Protein AF-A0A847CYN4-F1 (afdb_monomer_lite)

Foldseek 3Di:
DDPDQDPVNVVVVVPDDDLVNVLVVLVVVLVVVLVVQLVVVLVVVVVDDQVVQVVVVVVVQHSVNVNVVVSVVSSVVSVVVSVVVSVLVSVLSVCCVVQNPVFWDKDWAADPDPPDPPGIDIDSTGGNPPDPD

Radius of gyration: 23.3 Å; chains: 1; bounding box: 76×20×51 Å

Structure (mmCIF, N/CA/C/O backbone):
data_AF-A0A847CYN4-F1
#
_entry.id   AF-A0A847CYN4-F1
#
loop_
_atom_site.group_PDB
_atom_site.id
_atom_site.type_symbol
_atom_site.label_atom_id
_atom_site.label_alt_id
_atom_site.label_comp_id
_atom_site.label_asym_id
_atom_site.label_entity_id
_atom_site.label_seq_id
_atom_site.pdbx_PDB_ins_code
_atom_site.Cartn_x
_atom_site.Cartn_y
_atom_site.Cartn_z
_atom_site.occupancy
_atom_site.B_iso_or_equiv
_atom_site.auth_seq_id
_atom_site.auth_comp_id
_atom_site.auth_asym_id
_atom_site.auth_atom_id
_atom_site.pdbx_PDB_model_num
ATOM 1 N N . MET A 1 1 ? -46.585 0.869 -16.294 1.00 39.88 1 MET A N 1
ATOM 2 C CA . MET A 1 1 ? -46.579 1.706 -15.083 1.00 39.88 1 MET A CA 1
ATOM 3 C C . MET A 1 1 ? -45.342 1.278 -14.314 1.00 39.88 1 MET A C 1
ATOM 5 O O . MET A 1 1 ? -45.349 0.195 -13.751 1.00 39.88 1 MET A O 1
ATOM 9 N N . GLN A 1 2 ? -44.227 1.984 -14.512 1.00 40.91 2 GLN A N 1
ATOM 10 C CA . GLN A 1 2 ? -43.024 1.798 -13.697 1.00 40.91 2 GLN A CA 1
ATOM 11 C C . GLN A 1 2 ? -43.235 2.680 -12.472 1.00 40.91 2 GLN A C 1
ATOM 13 O O . GLN A 1 2 ? -43.458 3.876 -12.636 1.00 40.91 2 GLN A O 1
ATOM 18 N N . ASP A 1 3 ? -43.266 2.076 -11.289 1.00 46.53 3 ASP A N 1
ATOM 19 C CA . ASP A 1 3 ? -43.277 2.830 -10.042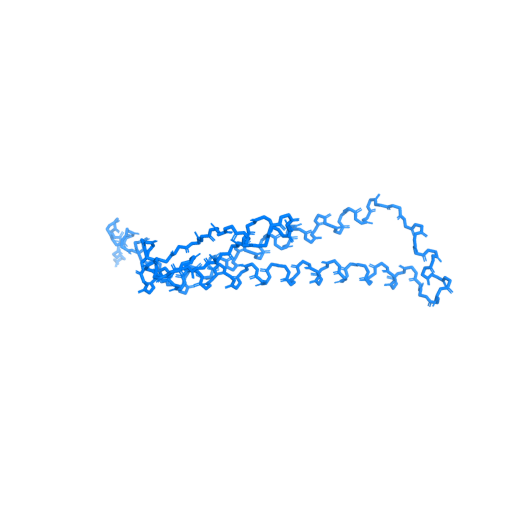 1.00 46.53 3 ASP A CA 1
ATOM 20 C C . ASP A 1 3 ? -41.887 3.452 -9.867 1.00 46.53 3 ASP A C 1
ATOM 22 O O . ASP A 1 3 ? -40.890 2.742 -9.717 1.00 46.53 3 ASP A O 1
ATOM 26 N N . ASP A 1 4 ? -41.816 4.779 -9.964 1.00 56.6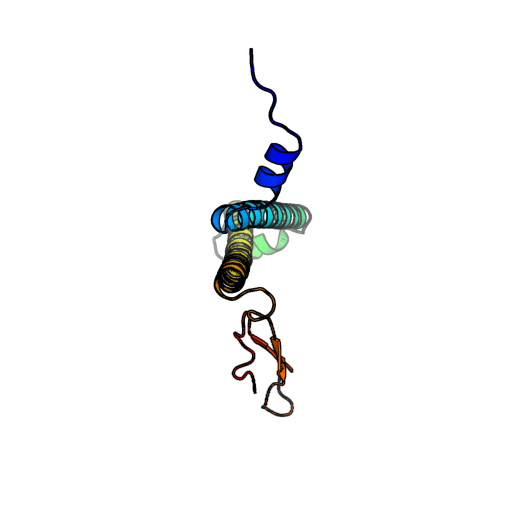2 4 ASP A N 1
ATOM 27 C CA . ASP A 1 4 ? -40.593 5.529 -9.697 1.00 56.62 4 ASP A CA 1
ATOM 28 C C . ASP A 1 4 ? -40.213 5.373 -8.218 1.00 56.62 4 ASP A C 1
ATOM 30 O O . ASP A 1 4 ? -41.025 5.636 -7.326 1.00 56.62 4 ASP A O 1
ATOM 34 N N . LEU A 1 5 ? -38.964 4.966 -7.955 1.00 58.94 5 LEU A N 1
ATOM 35 C CA . LEU A 1 5 ? -38.431 4.868 -6.594 1.00 58.94 5 LEU A CA 1
ATOM 36 C C . LEU A 1 5 ? -38.549 6.219 -5.882 1.00 58.94 5 LEU A C 1
ATOM 38 O O . LEU A 1 5 ? -38.127 7.261 -6.397 1.00 58.94 5 LEU A O 1
ATOM 42 N N . THR A 1 6 ? -39.084 6.209 -4.662 1.00 77.44 6 THR A N 1
ATOM 43 C CA . THR A 1 6 ? -39.269 7.438 -3.895 1.00 77.44 6 THR A CA 1
ATOM 44 C C . THR A 1 6 ? -37.923 7.982 -3.406 1.00 77.44 6 THR A C 1
ATOM 46 O O . THR A 1 6 ? -36.938 7.264 -3.240 1.00 77.44 6 THR A O 1
ATOM 49 N N . LYS A 1 7 ? -37.864 9.284 -3.098 1.00 61.06 7 LYS A N 1
ATOM 50 C CA . LYS A 1 7 ? -36.677 9.907 -2.474 1.00 61.06 7 LYS A CA 1
ATOM 51 C C . LYS A 1 7 ? -36.288 9.251 -1.144 1.00 61.06 7 LYS A C 1
ATOM 53 O O . LYS A 1 7 ? -35.134 9.348 -0.744 1.00 61.06 7 LYS A O 1
ATOM 58 N N . LYS A 1 8 ? -37.248 8.612 -0.468 1.00 58.62 8 LYS A N 1
ATOM 59 C CA . LYS A 1 8 ? -37.018 7.849 0.756 1.00 58.62 8 LYS A CA 1
ATOM 60 C C . LYS A 1 8 ? -36.340 6.515 0.442 1.00 58.62 8 LYS A C 1
ATOM 62 O O . LYS A 1 8 ? -35.336 6.224 1.073 1.00 58.62 8 LYS A O 1
ATOM 67 N N . ASP A 1 9 ? -36.784 5.811 -0.599 1.00 62.59 9 ASP A N 1
ATOM 68 C CA . ASP A 1 9 ? -36.141 4.578 -1.083 1.00 62.59 9 ASP A CA 1
ATOM 69 C C . ASP A 1 9 ? -34.707 4.852 -1.563 1.00 62.59 9 ASP A C 1
ATOM 71 O O . ASP A 1 9 ? -33.776 4.128 -1.231 1.00 62.59 9 ASP A O 1
ATOM 75 N N . LEU A 1 10 ? -34.489 5.960 -2.278 1.00 61.09 10 LEU A N 1
ATOM 76 C CA . LEU A 1 10 ? -33.154 6.397 -2.709 1.00 61.09 10 LEU A CA 1
ATOM 77 C C . LEU A 1 10 ? -32.246 6.813 -1.537 1.00 61.09 10 LEU A C 1
ATOM 79 O O . LEU A 1 10 ? -31.025 6.666 -1.630 1.00 61.09 10 LEU A O 1
ATOM 83 N N . ASN A 1 11 ? -32.821 7.326 -0.446 1.00 55.38 11 ASN A N 1
ATOM 84 C CA . ASN A 1 11 ? -32.089 7.630 0.783 1.00 55.38 11 ASN A CA 1
ATOM 85 C C . ASN A 1 11 ? -31.799 6.365 1.603 1.00 55.38 11 ASN A C 1
ATOM 87 O O . ASN A 1 11 ? -30.675 6.226 2.064 1.00 55.38 11 ASN A O 1
ATOM 91 N N . GLU A 1 12 ? -32.726 5.410 1.700 1.00 50.44 12 GLU A N 1
ATOM 92 C CA . GLU A 1 12 ? -32.505 4.107 2.350 1.00 50.44 12 GLU A CA 1
ATOM 93 C C . GLU A 1 12 ? -31.446 3.272 1.601 1.00 50.44 12 GLU A C 1
ATOM 95 O O . GLU A 1 12 ? -30.581 2.660 2.227 1.00 50.44 12 GLU A O 1
ATOM 100 N N . ILE A 1 13 ? -31.421 3.333 0.261 1.00 57.22 13 ILE A N 1
ATOM 101 C CA . ILE A 1 13 ? -30.361 2.738 -0.580 1.00 57.22 13 ILE A CA 1
ATOM 102 C C . ILE A 1 13 ? -29.009 3.444 -0.369 1.00 57.22 13 ILE A C 1
ATOM 104 O O . ILE A 1 13 ? -27.956 2.808 -0.430 1.00 57.22 13 ILE A O 1
ATOM 108 N N . ARG A 1 14 ? -29.010 4.756 -0.100 1.00 53.78 14 ARG A N 1
ATOM 109 C CA . ARG A 1 14 ? -27.802 5.505 0.291 1.00 53.78 14 ARG A CA 1
ATOM 110 C C . ARG A 1 14 ? -27.355 5.212 1.727 1.00 53.78 14 ARG A C 1
ATOM 112 O O . ARG A 1 14 ? -26.169 5.378 2.008 1.00 53.78 14 ARG A O 1
ATOM 119 N N . GLU A 1 15 ? -28.261 4.798 2.612 1.00 58.00 15 GLU A N 1
ATOM 120 C CA . GLU A 1 15 ? -28.032 4.767 4.062 1.00 58.00 15 GLU A CA 1
ATOM 121 C C . GLU A 1 15 ? -27.386 3.492 4.613 1.00 58.00 15 GLU A C 1
ATOM 123 O O . GLU A 1 15 ? -26.857 3.544 5.722 1.00 58.00 15 GLU A O 1
ATOM 128 N N . LYS A 1 16 ? -27.299 2.374 3.881 1.00 62.12 16 LYS A N 1
ATOM 129 C CA . LYS A 1 16 ? -26.492 1.227 4.346 1.00 62.12 16 LYS A CA 1
ATOM 130 C C . LYS A 1 16 ? -2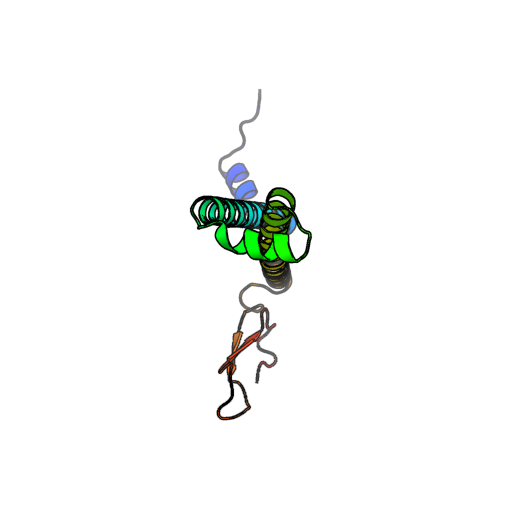5.707 0.555 3.229 1.00 62.12 16 LYS A C 1
ATOM 132 O O . LYS A 1 16 ? -26.082 -0.499 2.727 1.00 62.12 16 LYS A O 1
ATOM 137 N N . LYS A 1 17 ? -24.547 1.131 2.900 1.00 82.25 17 LYS A N 1
ATOM 138 C CA . LYS A 1 17 ? -23.474 0.353 2.266 1.00 82.25 17 LYS A CA 1
ATOM 139 C C . LYS A 1 17 ? -23.041 -0.753 3.225 1.00 82.25 17 LYS A C 1
ATOM 141 O O . LYS A 1 17 ? -22.683 -0.459 4.369 1.00 82.25 17 LYS A O 1
ATOM 146 N N . THR A 1 18 ? -23.063 -1.991 2.745 1.00 93.44 18 THR A N 1
ATOM 147 C CA . THR A 1 18 ? -22.516 -3.139 3.478 1.00 93.44 18 THR A CA 1
ATOM 148 C C . THR A 1 18 ? -21.007 -2.976 3.671 1.00 93.44 18 THR A C 1
ATOM 150 O O . THR A 1 18 ? -20.364 -2.153 3.008 1.00 93.44 18 THR A O 1
ATOM 153 N N . ILE A 1 19 ? -20.413 -3.755 4.574 1.00 94.44 19 ILE A N 1
ATOM 154 C CA . ILE A 1 19 ? -18.957 -3.754 4.745 1.00 94.44 19 ILE A CA 1
ATOM 155 C C . ILE A 1 19 ? -18.247 -4.184 3.455 1.00 94.44 19 ILE A C 1
ATOM 157 O O . ILE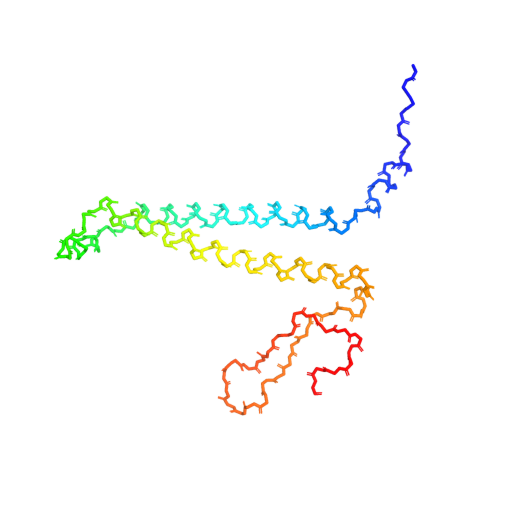 A 1 19 ? -17.236 -3.593 3.076 1.00 94.44 19 ILE A O 1
ATOM 161 N N . GLU A 1 20 ? -18.824 -5.125 2.711 1.00 96.31 20 GLU A N 1
ATOM 162 C CA . GLU A 1 20 ? -18.336 -5.551 1.405 1.00 96.31 20 GLU A CA 1
ATOM 163 C C . GLU A 1 20 ? -18.355 -4.400 0.395 1.00 96.31 20 GLU A C 1
ATOM 165 O O . GLU A 1 20 ? -17.383 -4.218 -0.340 1.00 96.31 20 GLU A O 1
ATOM 170 N N . ASP A 1 21 ? -19.415 -3.586 0.374 1.00 95.81 21 ASP A N 1
ATOM 171 C CA . ASP A 1 21 ? -19.486 -2.406 -0.496 1.00 95.81 21 ASP A CA 1
ATOM 172 C C . ASP A 1 21 ? -18.421 -1.373 -0.127 1.00 95.81 21 ASP A C 1
ATOM 174 O O . ASP A 1 21 ? -17.760 -0.821 -1.010 1.00 95.81 21 ASP A O 1
ATOM 178 N N . LYS A 1 22 ? -18.208 -1.130 1.172 1.00 95.50 22 LYS A N 1
ATOM 179 C CA . LYS A 1 22 ? -17.153 -0.225 1.656 1.00 95.50 22 LYS A CA 1
ATOM 180 C C . LYS A 1 22 ? -15.766 -0.713 1.220 1.00 95.50 22 LYS A C 1
ATOM 182 O O . LYS A 1 22 ? -14.982 0.078 0.699 1.00 95.50 22 LYS A O 1
ATOM 187 N N . ILE A 1 23 ? -15.486 -2.012 1.347 1.00 97.38 23 ILE A N 1
ATOM 188 C CA . ILE A 1 23 ? -14.211 -2.617 0.924 1.00 97.38 23 ILE A CA 1
ATOM 189 C C . ILE A 1 23 ? -14.040 -2.557 -0.601 1.00 97.38 23 ILE A C 1
ATOM 191 O O . ILE A 1 23 ? -12.941 -2.285 -1.086 1.00 97.38 23 ILE A O 1
ATOM 195 N N . ARG A 1 24 ? -15.107 -2.762 -1.385 1.00 96.81 24 ARG A N 1
ATOM 196 C CA . ARG A 1 24 ? -15.056 -2.620 -2.853 1.00 96.81 24 ARG A CA 1
ATOM 197 C C . ARG A 1 24 ? -14.733 -1.193 -3.279 1.00 96.81 24 ARG A C 1
ATOM 199 O O . ARG A 1 24 ? -13.969 -1.004 -4.223 1.00 96.81 24 ARG A O 1
ATOM 206 N N . GLU A 1 25 ? -15.298 -0.198 -2.605 1.00 96.56 25 GLU A N 1
ATOM 207 C CA . GLU A 1 25 ? -14.975 1.206 -2.867 1.00 96.56 25 GLU A CA 1
ATOM 208 C C . GLU A 1 25 ? -13.530 1.533 -2.475 1.00 96.56 25 GLU A C 1
ATOM 210 O O . GLU A 1 25 ? -12.813 2.145 -3.267 1.00 96.56 25 GLU A O 1
ATOM 215 N N . LEU A 1 26 ? -13.059 1.040 -1.324 1.00 96.56 26 LEU A N 1
ATOM 216 C CA . LEU A 1 26 ? -11.652 1.147 -0.930 1.00 96.56 26 LEU A CA 1
ATOM 217 C C . LEU A 1 26 ? -10.723 0.531 -1.991 1.00 96.56 26 LEU A C 1
ATOM 219 O O . LEU A 1 26 ? -9.738 1.152 -2.381 1.00 96.56 26 LEU A O 1
ATOM 223 N N . ALA A 1 27 ? -11.065 -0.643 -2.528 1.00 96.75 27 ALA A N 1
ATOM 224 C CA . ALA A 1 27 ? -10.275 -1.298 -3.570 1.00 96.75 27 ALA A CA 1
ATOM 225 C C . ALA A 1 27 ? -10.176 -0.453 -4.853 1.00 96.75 27 ALA A C 1
ATOM 227 O O . ALA A 1 27 ? -9.108 -0.383 -5.460 1.00 96.75 27 ALA A O 1
ATOM 228 N N . LYS A 1 28 ? -11.262 0.222 -5.259 1.00 96.94 28 LYS A N 1
ATOM 229 C CA . LYS A 1 28 ? -11.242 1.146 -6.409 1.00 96.94 28 LYS A CA 1
ATOM 230 C C . LYS A 1 28 ? -10.321 2.339 -6.156 1.00 96.94 28 LYS A C 1
ATOM 232 O O . LYS A 1 28 ? -9.572 2.729 -7.049 1.00 96.94 28 LYS A O 1
ATOM 237 N N . ILE A 1 29 ? -10.367 2.900 -4.948 1.00 95.25 29 ILE A N 1
ATOM 238 C CA . ILE A 1 29 ? -9.517 4.027 -4.549 1.00 95.25 29 ILE A CA 1
ATOM 239 C C . ILE A 1 29 ? -8.040 3.618 -4.588 1.00 95.25 29 ILE A C 1
ATOM 241 O O . ILE A 1 29 ? -7.236 4.294 -5.231 1.00 95.25 29 ILE A O 1
ATOM 245 N N . GLU A 1 30 ? -7.678 2.500 -3.956 1.00 94.44 30 GLU A N 1
ATOM 246 C CA . GLU A 1 30 ? -6.289 2.024 -3.916 1.00 94.44 30 GLU A CA 1
ATOM 247 C C . GLU A 1 30 ? -5.771 1.612 -5.302 1.00 94.44 30 GLU A C 1
ATOM 249 O O . GLU A 1 30 ? -4.622 1.897 -5.639 1.00 94.44 30 GLU A O 1
ATOM 254 N N . MET A 1 31 ? -6.628 1.038 -6.154 1.00 95.75 31 MET A N 1
ATOM 255 C CA . MET A 1 31 ? -6.301 0.767 -7.559 1.00 95.75 31 MET A CA 1
ATOM 256 C C . MET A 1 31 ? -5.946 2.049 -8.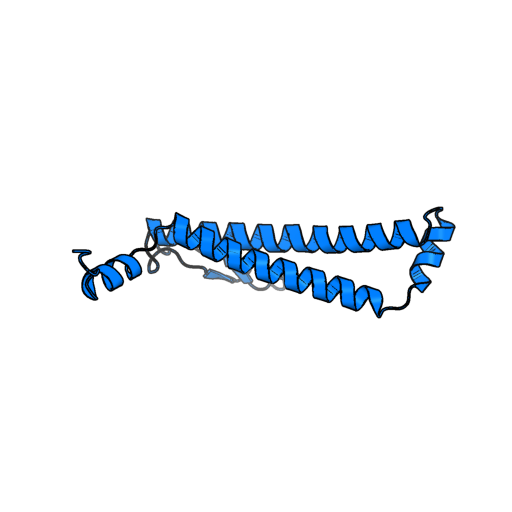321 1.00 95.75 31 MET A C 1
ATOM 258 O O . MET A 1 31 ? -4.948 2.070 -9.042 1.00 95.75 31 MET A O 1
ATOM 262 N N . GLY A 1 32 ? -6.733 3.116 -8.147 1.00 96.25 32 GLY A N 1
ATOM 263 C CA . GLY A 1 32 ? -6.465 4.416 -8.766 1.00 96.25 32 GLY A CA 1
ATOM 264 C C . GLY A 1 32 ? -5.126 5.000 -8.318 1.00 96.25 32 GLY A C 1
ATOM 265 O O . GLY A 1 32 ? -4.298 5.351 -9.158 1.00 96.25 32 GLY A O 1
ATOM 266 N N . LYS A 1 33 ? -4.869 5.011 -7.004 1.00 95.75 33 LYS A N 1
ATOM 267 C CA . LYS A 1 33 ? -3.604 5.509 -6.436 1.00 95.75 33 LYS A CA 1
ATOM 268 C C . LYS A 1 33 ? -2.391 4.711 -6.918 1.00 95.75 33 LYS A C 1
ATOM 270 O O . LYS A 1 33 ? -1.350 5.298 -7.211 1.00 95.75 33 LYS A O 1
ATOM 275 N N . LEU A 1 34 ? -2.501 3.381 -6.990 1.00 95.81 34 LEU A N 1
ATOM 276 C CA . LEU A 1 34 ? -1.429 2.525 -7.500 1.00 95.81 34 LEU A CA 1
ATOM 277 C C . LEU A 1 34 ? -1.136 2.838 -8.970 1.00 95.81 34 LEU A C 1
ATOM 279 O O . LEU A 1 34 ? 0.030 2.984 -9.336 1.00 95.81 34 LEU A O 1
ATOM 283 N N . ALA A 1 35 ? -2.176 2.945 -9.801 1.00 96.00 35 ALA A N 1
ATOM 284 C CA . ALA A 1 35 ? -2.027 3.241 -11.222 1.00 96.00 35 ALA A CA 1
ATOM 285 C C . ALA A 1 35 ? -1.352 4.601 -11.448 1.00 96.00 35 ALA A C 1
ATOM 287 O O . ALA A 1 35 ? -0.395 4.683 -12.217 1.00 96.00 35 ALA A O 1
ATOM 288 N N . GLU A 1 36 ? -1.793 5.637 -10.731 1.00 96.81 36 GLU A N 1
ATOM 289 C CA . GLU A 1 36 ? -1.182 6.969 -10.756 1.00 96.81 36 GLU A CA 1
ATOM 290 C C . GLU A 1 36 ? 0.300 6.901 -10.366 1.00 96.81 36 GLU A C 1
ATOM 292 O O . GLU A 1 36 ? 1.166 7.286 -11.147 1.00 96.81 36 GLU A O 1
ATOM 297 N N . LYS A 1 37 ? 0.621 6.293 -9.216 1.00 95.69 37 LYS A N 1
ATOM 298 C CA . LYS A 1 37 ? 2.003 6.234 -8.719 1.00 95.69 37 LYS A CA 1
ATOM 299 C C . LYS A 1 37 ? 2.942 5.444 -9.631 1.00 95.69 37 LYS A C 1
ATOM 301 O O . LYS A 1 37 ? 4.117 5.794 -9.748 1.00 95.69 37 LYS A O 1
ATOM 306 N N . VAL A 1 38 ? 2.444 4.376 -10.256 1.00 95.31 38 VAL A N 1
ATOM 307 C CA . VAL A 1 38 ? 3.197 3.600 -11.249 1.00 95.31 38 VAL A CA 1
ATOM 308 C C . VAL A 1 38 ? 3.447 4.436 -12.503 1.00 95.31 38 VAL A C 1
ATOM 310 O O . VAL A 1 38 ? 4.578 4.452 -12.982 1.00 95.31 38 VAL A O 1
ATOM 313 N N . ASN A 1 39 ? 2.435 5.139 -13.015 1.00 95.62 39 ASN A N 1
ATOM 314 C CA . ASN A 1 39 ? 2.567 5.967 -14.215 1.00 95.62 39 ASN A CA 1
ATOM 315 C C . ASN A 1 39 ? 3.519 7.146 -13.998 1.00 95.62 39 ASN A C 1
ATOM 317 O O . ASN A 1 39 ? 4.386 7.373 -14.843 1.00 95.62 39 ASN A O 1
ATOM 321 N N . ASP A 1 40 ? 3.415 7.834 -12.857 1.00 96.19 40 ASP A N 1
ATOM 322 C CA . ASP A 1 40 ? 4.356 8.887 -12.463 1.00 96.19 40 ASP A CA 1
ATOM 323 C C . ASP A 1 40 ? 5.787 8.360 -12.527 1.00 96.19 40 ASP A C 1
ATOM 325 O O . ASP A 1 40 ? 6.649 8.941 -13.179 1.00 96.19 40 ASP A O 1
ATOM 329 N N . ARG A 1 41 ? 6.033 7.211 -11.884 1.00 94.75 41 ARG A N 1
ATOM 330 C CA . ARG A 1 41 ? 7.384 6.672 -11.773 1.00 94.75 41 ARG A CA 1
ATOM 331 C C . ARG A 1 41 ? 7.940 6.221 -13.116 1.00 94.75 41 ARG A C 1
ATOM 333 O O . ARG A 1 41 ? 9.119 6.425 -13.374 1.00 94.75 41 ARG A O 1
ATOM 340 N N . VAL A 1 42 ? 7.115 5.606 -13.960 1.00 92.06 42 VAL A N 1
ATOM 341 C CA . VAL A 1 42 ? 7.531 5.231 -15.318 1.00 92.06 42 VAL A CA 1
ATOM 342 C C . VAL A 1 42 ? 7.869 6.481 -16.133 1.00 92.06 42 VAL A C 1
ATOM 344 O O . VAL A 1 42 ? 8.892 6.487 -16.805 1.00 92.06 42 VAL A O 1
ATOM 347 N N . THR A 1 43 ? 7.078 7.550 -16.013 1.00 93.75 43 THR A N 1
ATOM 348 C CA . THR A 1 43 ? 7.339 8.824 -16.704 1.00 93.75 43 THR A CA 1
ATOM 349 C C . THR A 1 43 ? 8.637 9.470 -16.218 1.00 93.75 43 THR A C 1
ATOM 351 O O . THR A 1 43 ? 9.454 9.890 -17.029 1.00 93.75 43 THR A O 1
ATOM 354 N N . GLU A 1 44 ? 8.874 9.507 -14.904 1.00 93.12 44 GLU A N 1
ATOM 355 C CA . GLU A 1 44 ? 10.144 9.974 -14.327 1.00 93.12 44 GLU A CA 1
ATOM 356 C C . GLU A 1 44 ? 11.334 9.182 -14.888 1.00 93.12 44 GLU A C 1
ATOM 358 O O . GLU A 1 44 ? 12.315 9.773 -15.325 1.00 93.12 44 GLU A O 1
ATOM 363 N N . MET A 1 45 ? 11.223 7.850 -14.947 1.00 89.69 45 MET A N 1
ATOM 364 C CA . MET A 1 45 ? 12.273 6.983 -15.492 1.00 89.69 45 MET A CA 1
ATOM 365 C C . MET A 1 45 ? 12.545 7.217 -16.983 1.00 89.69 45 MET A C 1
ATOM 367 O O . MET A 1 45 ? 13.641 6.927 -17.445 1.00 89.69 45 MET A O 1
ATOM 371 N N . GLU A 1 46 ? 11.562 7.686 -17.750 1.00 88.44 46 GLU A N 1
ATOM 372 C CA . GLU A 1 46 ? 11.745 8.032 -19.165 1.00 88.44 46 GLU A CA 1
ATOM 373 C C . GLU A 1 46 ? 12.426 9.389 -19.369 1.00 88.44 46 GLU A C 1
ATOM 375 O O . GLU A 1 46 ? 12.992 9.628 -20.435 1.00 88.44 46 GLU A O 1
ATOM 380 N N . LEU A 1 47 ? 12.360 10.267 -18.367 1.00 90.38 47 LEU A N 1
ATOM 381 C CA . LEU A 1 47 ? 12.985 11.590 -18.376 1.00 90.38 47 LEU A CA 1
ATOM 382 C C . LEU A 1 47 ? 14.384 11.593 -17.739 1.00 90.38 47 LEU A C 1
ATOM 384 O O . LEU A 1 47 ? 15.139 12.546 -17.942 1.00 90.38 47 LEU A O 1
ATOM 388 N N . ASP A 1 48 ? 14.717 10.553 -16.976 1.00 88.88 48 ASP A N 1
ATOM 389 C CA . ASP A 1 48 ? 16.025 10.361 -16.355 1.00 88.88 48 ASP A CA 1
ATOM 390 C C . ASP A 1 48 ? 17.110 9.985 -17.384 1.00 88.88 48 ASP A C 1
ATOM 392 O O . ASP A 1 48 ? 16.849 9.550 -18.506 1.00 88.88 48 ASP A O 1
ATOM 396 N N . ASN A 1 49 ? 18.372 10.165 -16.990 1.00 89.44 49 ASN A N 1
ATOM 397 C CA . ASN A 1 49 ? 19.510 9.681 -17.766 1.00 89.44 49 ASN A CA 1
ATOM 398 C C . ASN A 1 49 ? 19.634 8.147 -17.641 1.00 89.44 49 ASN A C 1
ATOM 400 O O . ASN A 1 49 ? 19.529 7.589 -16.553 1.00 89.44 49 ASN A O 1
ATOM 404 N N . ASP A 1 50 ? 19.933 7.495 -18.761 1.00 88.12 50 ASP A N 1
ATOM 405 C CA . ASP A 1 50 ? 20.047 6.049 -18.945 1.00 88.12 50 ASP A CA 1
ATOM 406 C C . ASP A 1 50 ? 21.477 5.493 -18.726 1.00 88.12 50 ASP A C 1
ATOM 408 O O . ASP A 1 50 ? 21.739 4.320 -19.011 1.00 88.12 50 ASP A O 1
ATOM 412 N N . ASP A 1 51 ? 22.432 6.311 -18.271 1.00 91.56 51 ASP A N 1
ATOM 413 C CA . ASP A 1 51 ? 23.850 5.931 -18.148 1.00 91.56 51 ASP A CA 1
ATOM 414 C C . ASP A 1 51 ? 24.092 4.717 -17.233 1.00 91.56 51 ASP A C 1
ATOM 416 O O . ASP A 1 51 ? 25.036 3.953 -17.454 1.00 91.56 51 ASP A O 1
ATOM 420 N N . HIS A 1 52 ? 23.243 4.477 -16.226 1.00 90.56 52 HIS A N 1
ATOM 421 C CA . HIS A 1 52 ? 23.390 3.316 -15.337 1.00 90.56 52 HIS A CA 1
ATOM 422 C C . HIS A 1 52 ? 23.209 1.982 -16.070 1.00 90.56 52 HIS A C 1
ATOM 424 O O . HIS A 1 52 ? 23.788 0.980 -15.646 1.00 90.56 52 HIS A O 1
ATOM 430 N N . TYR A 1 53 ? 22.516 1.954 -17.213 1.00 92.50 53 TYR A N 1
ATOM 431 C CA . TYR A 1 53 ? 22.415 0.746 -18.036 1.00 92.50 53 TYR A CA 1
ATOM 432 C C . TYR A 1 53 ? 23.753 0.347 -18.677 1.00 92.50 53 TYR A C 1
ATOM 434 O O . TYR A 1 53 ? 23.932 -0.818 -19.030 1.00 92.50 53 TYR A O 1
ATOM 442 N N . LEU A 1 54 ? 24.733 1.257 -18.777 1.00 93.31 54 LEU A N 1
ATOM 443 C CA . LEU A 1 54 ? 26.098 0.888 -19.175 1.00 93.31 54 LEU A CA 1
ATOM 444 C C . LEU A 1 54 ? 26.730 -0.064 -18.153 1.00 93.31 54 LEU A C 1
ATOM 446 O O . LEU A 1 54 ? 27.411 -1.016 -18.532 1.00 93.31 54 LEU A O 1
ATOM 450 N N . ILE A 1 55 ? 26.461 0.157 -16.863 1.00 95.31 55 ILE A N 1
ATOM 451 C CA . ILE A 1 55 ? 26.923 -0.723 -15.783 1.00 95.31 55 ILE A CA 1
ATOM 452 C C . ILE A 1 55 ? 26.266 -2.101 -15.920 1.00 95.31 55 ILE A C 1
ATOM 454 O O . ILE A 1 55 ? 26.937 -3.116 -15.755 1.00 95.31 55 ILE A O 1
ATOM 458 N N . TYR A 1 56 ? 24.980 -2.157 -16.281 1.00 95.44 56 TYR A N 1
ATOM 459 C CA . TYR A 1 56 ? 24.276 -3.427 -16.509 1.00 95.44 56 TYR A CA 1
ATOM 460 C C . TYR A 1 56 ? 24.881 -4.194 -17.688 1.00 95.44 56 TYR A C 1
ATOM 462 O O . TYR A 1 56 ? 25.098 -5.402 -17.587 1.00 95.44 56 TYR A O 1
ATOM 470 N N . GLY A 1 57 ? 25.274 -3.478 -18.745 1.00 96.06 57 GLY A N 1
ATOM 471 C CA . GLY A 1 57 ? 25.978 -4.049 -19.892 1.00 96.06 57 GLY A CA 1
ATOM 472 C C . GLY A 1 57 ? 27.308 -4.711 -19.523 1.00 96.06 57 GLY A C 1
ATOM 473 O O . GLY A 1 57 ? 27.603 -5.797 -20.018 1.00 96.06 57 GLY A O 1
ATOM 474 N N . VAL A 1 58 ? 28.084 -4.123 -18.602 1.00 96.69 58 VAL A N 1
ATOM 475 C CA . VAL A 1 58 ? 29.316 -4.748 -18.067 1.00 96.69 58 VAL A CA 1
ATOM 476 C C . VAL A 1 58 ? 29.017 -6.087 -17.384 1.00 96.69 58 VAL A C 1
ATOM 478 O O . VAL A 1 58 ? 29.842 -6.999 -17.425 1.00 96.69 58 VAL A O 1
ATOM 481 N N . LEU A 1 59 ? 27.832 -6.223 -16.789 1.00 96.75 59 LEU A N 1
ATOM 482 C CA . LEU A 1 59 ? 27.361 -7.449 -16.142 1.00 96.75 59 LEU A CA 1
ATOM 483 C C . LEU A 1 59 ? 26.655 -8.418 -17.109 1.00 96.75 59 LEU A C 1
ATOM 485 O O . LEU A 1 59 ? 26.196 -9.472 -16.675 1.00 96.75 59 LEU A O 1
ATOM 489 N N . GLY A 1 60 ? 26.591 -8.097 -18.406 1.00 96.69 60 GLY A N 1
ATOM 490 C CA . GLY A 1 60 ? 25.981 -8.941 -19.435 1.00 96.69 60 GLY A CA 1
ATOM 491 C C . GLY A 1 60 ? 24.469 -8.774 -19.601 1.00 96.69 60 GLY A C 1
ATOM 492 O O . GLY A 1 60 ? 23.858 -9.592 -20.280 1.00 96.69 60 GLY A O 1
ATOM 493 N N . VAL A 1 61 ? 23.873 -7.735 -19.011 1.00 96.94 61 VAL A N 1
ATOM 494 C CA . VAL A 1 61 ? 22.450 -7.400 -19.167 1.00 96.94 61 VAL A CA 1
ATOM 495 C C . VAL A 1 61 ? 22.325 -6.258 -20.164 1.00 96.94 61 VAL A C 1
ATOM 497 O O . VAL A 1 61 ? 22.909 -5.189 -19.972 1.00 96.94 61 VAL A O 1
ATOM 500 N N . ASP A 1 62 ? 21.575 -6.465 -21.243 1.00 95.62 62 ASP A N 1
ATOM 501 C CA . ASP A 1 62 ? 21.388 -5.409 -22.233 1.00 95.62 62 ASP A CA 1
ATOM 502 C C . ASP A 1 62 ? 20.467 -4.289 -21.717 1.00 95.62 62 ASP A C 1
ATOM 504 O O . ASP A 1 62 ? 19.720 -4.434 -20.747 1.00 95.62 62 ASP A O 1
ATOM 508 N N . LYS A 1 63 ? 20.524 -3.127 -22.377 1.00 93.88 63 LYS A N 1
ATOM 509 C CA . LYS A 1 63 ? 19.778 -1.933 -21.960 1.00 93.88 63 LYS A CA 1
ATOM 510 C C . LYS A 1 63 ? 18.260 -2.153 -21.929 1.00 93.88 63 LYS A C 1
ATOM 512 O O . LYS A 1 63 ? 17.587 -1.591 -21.066 1.00 93.88 63 LYS A O 1
ATOM 517 N N . ALA A 1 64 ? 17.708 -2.918 -22.869 1.00 93.50 64 ALA A N 1
ATOM 518 C CA . ALA A 1 64 ? 16.269 -3.148 -22.931 1.00 93.50 64 ALA A CA 1
ATOM 519 C C . ALA A 1 64 ? 15.819 -4.055 -21.780 1.00 93.50 64 ALA A C 1
ATOM 521 O O . ALA A 1 64 ? 14.837 -3.734 -21.106 1.00 93.50 64 ALA A O 1
ATOM 522 N N . GLU A 1 65 ? 16.564 -5.129 -21.511 1.00 95.81 65 GLU A N 1
ATOM 523 C CA . GLU A 1 65 ? 16.327 -5.994 -20.353 1.00 95.81 65 GLU A CA 1
ATOM 524 C C . GLU A 1 65 ? 16.452 -5.208 -19.039 1.00 95.81 65 GLU A C 1
ATOM 526 O O . GLU A 1 65 ? 15.537 -5.236 -18.213 1.00 95.81 65 GLU A O 1
ATOM 531 N N . GLY A 1 66 ? 17.517 -4.417 -18.893 1.00 94.75 66 GLY A N 1
ATOM 532 C CA . GLY A 1 66 ? 17.746 -3.538 -17.746 1.00 94.75 66 GLY A CA 1
ATOM 533 C C . GLY A 1 66 ? 16.583 -2.588 -17.463 1.00 94.75 66 GLY A C 1
ATOM 534 O O . GLY A 1 66 ? 16.077 -2.531 -16.341 1.00 94.75 66 GLY A O 1
ATOM 535 N N . LYS A 1 67 ? 16.095 -1.894 -18.497 1.00 93.06 67 LYS A N 1
ATOM 536 C CA . LYS A 1 67 ? 14.947 -0.985 -18.372 1.00 93.06 67 LYS A CA 1
ATOM 537 C C . LYS A 1 67 ? 13.682 -1.718 -17.931 1.00 93.06 67 LYS A C 1
ATOM 539 O O . LYS A 1 67 ? 12.930 -1.215 -17.095 1.00 93.06 67 LYS A O 1
ATOM 544 N N . MET A 1 68 ? 13.433 -2.912 -18.467 1.00 94.88 68 MET A N 1
ATOM 545 C CA . MET A 1 68 ? 12.274 -3.713 -18.068 1.00 94.88 68 MET A CA 1
ATOM 546 C C . MET A 1 68 ? 12.375 -4.179 -16.613 1.00 94.88 68 MET A C 1
ATOM 548 O O . MET A 1 68 ? 11.370 -4.130 -15.899 1.00 94.88 68 MET A O 1
ATOM 552 N N . ILE A 1 69 ? 13.567 -4.581 -16.161 1.00 95.12 69 ILE A N 1
ATOM 553 C CA . ILE A 1 69 ? 13.821 -4.943 -14.760 1.00 95.12 69 ILE A CA 1
ATOM 554 C C . ILE A 1 69 ? 13.476 -3.767 -13.846 1.00 95.12 69 ILE A C 1
ATOM 556 O O . ILE A 1 69 ? 12.679 -3.944 -12.922 1.00 95.12 69 ILE A O 1
ATOM 560 N N . ASP A 1 70 ? 13.984 -2.569 -14.132 1.00 94.00 70 ASP A N 1
ATOM 561 C CA . ASP A 1 70 ? 13.721 -1.383 -13.310 1.00 94.00 70 ASP A CA 1
ATOM 562 C C . ASP A 1 70 ? 12.222 -1.052 -13.253 1.00 94.00 70 ASP A C 1
ATOM 564 O O . ASP A 1 70 ? 11.674 -0.776 -12.178 1.00 94.00 70 ASP A O 1
ATOM 568 N N . VAL A 1 71 ? 11.516 -1.136 -14.387 1.00 93.94 71 VAL A N 1
ATOM 569 C CA . VAL A 1 71 ? 10.062 -0.905 -14.438 1.00 93.94 71 VAL A CA 1
ATOM 570 C C . VAL A 1 71 ? 9.325 -1.912 -13.554 1.00 93.94 71 VAL A C 1
ATOM 572 O O . VAL A 1 71 ? 8.463 -1.524 -12.758 1.00 93.94 71 VAL A O 1
ATOM 575 N N . TYR A 1 72 ? 9.649 -3.202 -13.656 1.00 95.81 72 TYR A N 1
ATOM 576 C CA . TYR A 1 72 ? 8.983 -4.232 -12.858 1.00 95.81 72 TYR A CA 1
ATOM 577 C C . TYR A 1 72 ? 9.353 -4.173 -11.377 1.00 95.81 72 TYR A C 1
ATOM 579 O O . TYR A 1 72 ? 8.480 -4.412 -10.541 1.00 95.81 72 TYR A O 1
ATOM 587 N N . GLN A 1 73 ? 10.582 -3.791 -11.027 1.00 95.38 73 GLN A N 1
ATOM 588 C CA . GLN A 1 73 ? 10.964 -3.555 -9.634 1.00 95.38 73 GLN A CA 1
ATOM 589 C C . GLN A 1 73 ? 10.150 -2.415 -9.017 1.00 95.38 73 GLN A C 1
ATOM 591 O O . GLN A 1 73 ? 9.601 -2.574 -7.924 1.00 95.38 73 GLN A O 1
ATOM 596 N N . ASN A 1 74 ? 9.999 -1.290 -9.724 1.00 93.88 74 ASN A N 1
ATOM 597 C CA . ASN A 1 74 ? 9.178 -0.173 -9.251 1.00 93.88 74 ASN A CA 1
ATOM 598 C C . ASN A 1 74 ? 7.702 -0.577 -9.116 1.00 93.88 74 ASN A C 1
ATOM 600 O O . ASN A 1 74 ? 7.092 -0.333 -8.072 1.00 93.88 74 ASN A O 1
ATOM 604 N N . LYS A 1 75 ? 7.142 -1.266 -10.122 1.00 95.06 75 LYS A N 1
ATOM 605 C CA . LYS A 1 75 ? 5.773 -1.809 -10.062 1.00 95.06 75 LYS A CA 1
ATOM 606 C C . LYS A 1 75 ? 5.583 -2.752 -8.878 1.00 95.06 75 LYS A C 1
ATOM 608 O O . LYS A 1 75 ? 4.616 -2.600 -8.138 1.00 95.06 75 LYS A O 1
ATOM 613 N N . GLY A 1 76 ? 6.512 -3.683 -8.667 1.00 96.50 76 GLY A N 1
ATOM 614 C CA . GLY A 1 76 ? 6.486 -4.619 -7.546 1.00 96.50 76 GLY A CA 1
ATOM 615 C C . GLY A 1 76 ? 6.547 -3.906 -6.195 1.00 96.50 76 GLY A C 1
ATOM 616 O O . GLY A 1 76 ? 5.729 -4.179 -5.317 1.00 96.50 76 GLY A O 1
ATOM 617 N N . ARG A 1 77 ? 7.452 -2.929 -6.041 1.00 96.25 77 ARG A N 1
ATOM 618 C CA . ARG A 1 77 ? 7.572 -2.125 -4.815 1.00 96.25 77 ARG A CA 1
ATOM 619 C C . ARG A 1 77 ? 6.275 -1.389 -4.488 1.00 96.25 77 ARG A C 1
ATOM 621 O O . ARG A 1 77 ? 5.851 -1.389 -3.333 1.00 96.25 77 ARG A O 1
ATOM 628 N N . PHE A 1 78 ? 5.648 -0.756 -5.478 1.00 96.69 78 PHE A N 1
ATOM 629 C CA . PHE A 1 78 ? 4.372 -0.085 -5.256 1.00 96.69 78 PHE A CA 1
ATOM 630 C C . PHE A 1 78 ? 3.258 -1.083 -4.967 1.00 96.69 78 PHE A C 1
ATOM 632 O O . PHE A 1 78 ? 2.526 -0.879 -4.004 1.00 96.69 78 PHE A O 1
ATOM 639 N N . LEU A 1 79 ? 3.171 -2.187 -5.710 1.00 96.62 79 LEU A N 1
ATOM 640 C CA . LEU A 1 79 ? 2.159 -3.215 -5.479 1.00 96.62 79 LEU A CA 1
ATOM 641 C C . LEU A 1 79 ? 2.136 -3.668 -4.015 1.00 96.62 79 LEU A C 1
ATOM 643 O O . LEU A 1 79 ? 1.080 -3.617 -3.394 1.00 96.62 79 LEU A O 1
ATOM 647 N N . TYR A 1 80 ? 3.285 -4.033 -3.437 1.00 96.81 80 TYR A N 1
ATOM 648 C CA . TYR A 1 80 ? 3.338 -4.457 -2.033 1.00 96.81 80 TYR A CA 1
ATOM 649 C C . TYR A 1 80 ? 2.965 -3.339 -1.054 1.00 96.81 80 TYR A C 1
ATOM 651 O O . TYR A 1 80 ? 2.258 -3.595 -0.082 1.00 96.81 80 TYR A O 1
ATOM 659 N N . LYS A 1 81 ? 3.383 -2.096 -1.323 1.00 95.19 81 LYS A N 1
ATOM 660 C CA . LYS A 1 81 ? 3.009 -0.936 -0.502 1.00 95.19 81 LYS A CA 1
ATOM 661 C C . LYS A 1 81 ? 1.490 -0.733 -0.475 1.00 95.19 81 LYS A C 1
ATOM 663 O O . LYS A 1 81 ? 0.913 -0.605 0.600 1.00 95.19 81 LYS A O 1
ATOM 668 N N . TYR A 1 82 ? 0.855 -0.688 -1.645 1.00 95.94 82 TYR A N 1
ATOM 669 C CA . TYR A 1 82 ? -0.582 -0.425 -1.764 1.00 95.94 82 TYR A CA 1
ATOM 670 C C . TYR A 1 82 ? -1.427 -1.631 -1.335 1.00 95.94 82 TYR A C 1
ATOM 672 O O . TYR A 1 82 ? -2.475 -1.446 -0.729 1.00 95.94 82 TYR A O 1
ATOM 680 N N . ALA A 1 83 ? -0.956 -2.861 -1.562 1.00 96.50 83 ALA A N 1
ATOM 681 C CA . ALA A 1 83 ? -1.608 -4.062 -1.043 1.00 96.50 83 ALA A CA 1
ATOM 682 C C . ALA A 1 83 ? -1.601 -4.099 0.494 1.00 96.50 83 ALA A C 1
ATOM 684 O O . ALA A 1 83 ? -2.623 -4.424 1.096 1.00 96.50 83 ALA A O 1
ATOM 685 N N . GLY A 1 84 ? -0.478 -3.732 1.123 1.00 94.88 84 GLY A N 1
ATOM 686 C CA . GLY A 1 84 ? -0.377 -3.620 2.580 1.00 94.88 84 GLY A CA 1
ATOM 687 C C . GLY A 1 84 ? -1.335 -2.571 3.143 1.00 94.88 84 GLY A C 1
ATOM 688 O O . GLY A 1 84 ? -2.149 -2.893 4.003 1.00 94.88 84 GLY A O 1
ATOM 689 N N . ALA A 1 85 ? -1.308 -1.356 2.587 1.00 92.69 85 ALA A N 1
ATOM 690 C CA . ALA A 1 85 ? -2.208 -0.277 2.998 1.00 92.69 85 ALA A CA 1
ATOM 691 C C . ALA A 1 85 ? -3.692 -0.643 2.808 1.00 92.69 85 ALA A C 1
ATOM 693 O O . ALA A 1 85 ? -4.510 -0.400 3.690 1.00 92.69 85 ALA A O 1
ATOM 694 N N . PHE A 1 86 ? -4.044 -1.281 1.686 1.00 96.88 86 PHE A N 1
ATOM 695 C CA . PHE A 1 86 ? -5.403 -1.769 1.448 1.00 96.88 86 PHE A CA 1
ATOM 696 C C . PHE A 1 86 ? -5.846 -2.773 2.518 1.00 96.88 86 PHE A C 1
ATOM 698 O O . PHE A 1 86 ? -6.953 -2.660 3.039 1.00 96.88 86 PHE A O 1
ATOM 705 N N . ALA A 1 87 ? -5.000 -3.758 2.835 1.00 96.88 87 ALA A N 1
ATOM 706 C CA . ALA A 1 87 ? -5.324 -4.780 3.824 1.00 96.88 87 ALA A CA 1
ATOM 707 C C . ALA A 1 87 ? -5.514 -4.178 5.224 1.00 96.88 87 ALA A C 1
ATOM 709 O O . ALA A 1 87 ? -6.455 -4.551 5.925 1.00 96.88 87 ALA A O 1
ATOM 710 N N . GLU A 1 88 ? -4.659 -3.227 5.602 1.00 94.31 88 GLU A N 1
ATOM 711 C CA . GLU A 1 88 ? -4.746 -2.492 6.864 1.00 94.31 88 GLU A CA 1
ATOM 712 C C . GLU A 1 88 ? -6.071 -1.715 6.976 1.00 94.31 88 GLU A C 1
ATOM 714 O O . GLU A 1 88 ? -6.836 -1.908 7.923 1.00 94.31 88 GLU A O 1
ATOM 719 N N . GLU A 1 89 ? -6.404 -0.904 5.970 1.00 94.75 89 GLU A N 1
ATOM 720 C CA . GLU A 1 89 ? -7.638 -0.109 5.950 1.00 94.75 89 GLU A CA 1
ATOM 721 C C . GLU A 1 89 ? -8.899 -0.986 5.868 1.00 94.75 89 GLU A C 1
ATOM 723 O O . GLU A 1 89 ? -9.892 -0.729 6.553 1.00 94.75 89 GLU A O 1
ATOM 728 N N . ALA A 1 90 ? -8.867 -2.078 5.098 1.00 96.56 90 ALA A N 1
ATOM 729 C CA . ALA A 1 90 ? -9.971 -3.035 5.042 1.00 96.56 90 ALA A CA 1
ATOM 730 C C . ALA A 1 90 ? -10.206 -3.719 6.401 1.00 96.56 90 ALA A C 1
ATOM 732 O O . ALA A 1 90 ? -11.357 -3.904 6.812 1.00 96.56 90 ALA A O 1
ATOM 733 N N . ALA A 1 91 ? -9.136 -4.063 7.125 1.00 95.19 91 ALA A N 1
ATOM 734 C CA . ALA A 1 91 ? -9.236 -4.627 8.468 1.00 95.19 91 ALA A CA 1
ATOM 735 C C . ALA A 1 91 ? -9.833 -3.614 9.458 1.00 95.19 91 ALA A C 1
ATOM 737 O O . ALA A 1 91 ? -10.754 -3.965 10.201 1.00 95.19 91 ALA A O 1
ATOM 738 N N . LYS A 1 92 ? -9.387 -2.349 9.419 1.00 93.06 92 LYS A N 1
ATOM 739 C CA . LYS A 1 92 ? -9.968 -1.257 10.222 1.00 93.06 92 LYS A CA 1
ATOM 740 C C . LYS A 1 92 ? -11.468 -1.107 9.964 1.00 93.06 92 LYS A C 1
ATOM 742 O O . LYS A 1 92 ? -12.238 -1.083 10.924 1.00 93.06 92 LYS A O 1
ATOM 747 N N . LEU A 1 93 ? -11.901 -1.100 8.698 1.00 94.88 93 LEU A N 1
ATOM 748 C CA . LEU A 1 93 ? -13.326 -1.056 8.343 1.00 94.88 93 LEU A CA 1
ATOM 749 C C . LEU A 1 93 ? -14.112 -2.214 8.980 1.00 94.88 93 LEU A C 1
ATOM 751 O O . LEU A 1 93 ? -15.202 -1.997 9.505 1.00 94.88 93 LEU A O 1
ATOM 755 N N . CYS A 1 94 ? -13.561 -3.432 8.981 1.00 95.19 94 CYS A N 1
ATOM 756 C CA . CYS A 1 94 ? -14.210 -4.592 9.597 1.00 95.19 94 CYS A CA 1
ATOM 757 C C . CYS A 1 94 ? -14.323 -4.459 11.122 1.00 95.19 94 CYS A C 1
ATOM 759 O O . CYS A 1 94 ? -15.355 -4.807 11.702 1.00 95.19 94 CYS A O 1
ATOM 761 N N . PHE A 1 95 ? -13.277 -3.961 11.786 1.00 93.50 95 PHE A N 1
ATOM 762 C CA . PHE A 1 95 ? -13.306 -3.732 13.230 1.00 93.50 95 PHE A CA 1
ATOM 763 C C . PHE A 1 95 ? -14.315 -2.653 13.611 1.00 93.50 95 PHE A C 1
ATOM 765 O O . PHE A 1 95 ? -15.090 -2.847 14.548 1.00 93.50 95 PHE A O 1
ATOM 772 N N . VAL A 1 96 ? -14.358 -1.563 12.850 1.00 92.31 96 VAL A N 1
ATOM 773 C CA . VAL A 1 96 ? -15.343 -0.494 13.014 1.00 92.31 96 VAL A CA 1
ATOM 774 C C . VAL A 1 96 ? -16.767 -1.012 12.818 1.00 92.31 96 VAL A C 1
ATOM 776 O O . VAL A 1 96 ? -17.626 -0.728 13.646 1.00 92.31 96 VAL A O 1
ATOM 779 N N . GLU A 1 97 ? -17.030 -1.812 11.785 1.00 93.19 97 GLU A N 1
ATOM 780 C CA . GLU A 1 97 ? -18.364 -2.384 11.551 1.00 93.19 97 GLU A CA 1
ATOM 781 C C . GLU A 1 97 ? -18.804 -3.293 12.713 1.00 93.19 97 GLU A C 1
ATOM 783 O O . GLU A 1 97 ? -19.958 -3.265 13.136 1.00 93.19 97 GLU A O 1
ATOM 788 N N . LYS A 1 98 ? -17.875 -4.086 13.264 1.00 93.12 98 LYS A N 1
ATOM 789 C CA . LYS A 1 98 ? -18.166 -5.042 14.341 1.00 93.12 98 LYS A CA 1
ATOM 790 C C . LYS A 1 98 ? -18.307 -4.391 15.717 1.00 93.12 98 LYS A C 1
ATOM 792 O O . LYS A 1 98 ? -19.142 -4.823 16.512 1.00 93.12 98 LYS A O 1
ATOM 797 N N . PHE A 1 99 ? -17.452 -3.423 16.034 1.00 91.44 99 PHE A N 1
ATOM 798 C CA . PHE A 1 99 ? -17.319 -2.872 17.385 1.00 91.44 99 PHE A CA 1
ATOM 799 C C . PHE A 1 99 ? -17.807 -1.423 17.505 1.00 91.44 99 PHE A C 1
ATOM 801 O O . PHE A 1 99 ? -18.082 -0.984 18.618 1.00 91.44 99 PHE A O 1
ATOM 808 N N . GLY A 1 100 ? -17.983 -0.709 16.394 1.00 90.69 100 GLY A N 1
ATOM 809 C CA . GLY A 1 100 ? -18.326 0.713 16.340 1.00 90.69 100 GLY A CA 1
ATOM 810 C C . GLY A 1 100 ? -17.095 1.628 16.355 1.00 90.69 100 GLY A C 1
ATOM 811 O O . GLY A 1 100 ? -16.088 1.326 16.997 1.00 90.69 100 GLY A O 1
ATOM 812 N N . GLU A 1 101 ? -17.196 2.779 15.683 1.00 88.50 101 GLU A N 1
ATOM 813 C CA . GLU A 1 101 ? -16.118 3.784 15.555 1.00 88.50 101 GLU A CA 1
ATOM 814 C C . GLU A 1 101 ? -15.628 4.329 16.907 1.00 88.50 101 GLU A C 1
ATOM 816 O O . GLU A 1 101 ? -14.448 4.608 17.092 1.00 88.50 101 GLU A O 1
ATOM 821 N N . GLU A 1 102 ? -16.523 4.419 17.892 1.00 87.62 102 GLU A N 1
ATOM 822 C CA . GLU A 1 102 ? -16.199 4.848 19.259 1.00 87.62 102 GLU A CA 1
ATOM 823 C C . GLU A 1 102 ? -15.216 3.896 19.959 1.00 87.62 102 GLU A C 1
ATOM 825 O O . GLU A 1 102 ? -14.446 4.321 20.824 1.00 87.62 102 GLU A O 1
ATOM 830 N N . LYS A 1 103 ? -15.240 2.608 19.596 1.00 88.75 103 LYS A N 1
ATOM 831 C CA . LYS A 1 103 ? -14.510 1.539 20.289 1.00 88.75 103 LYS A CA 1
ATOM 832 C C . LYS A 1 103 ? -13.290 1.044 19.532 1.00 88.75 103 LYS A C 1
ATOM 834 O O . LYS A 1 103 ? -12.387 0.545 20.190 1.00 88.75 103 LYS A O 1
ATOM 839 N N . ALA A 1 104 ? -13.275 1.139 18.205 1.00 91.69 104 ALA A N 1
ATOM 840 C CA . ALA A 1 104 ? -12.193 0.664 17.348 1.00 91.69 104 ALA A CA 1
ATOM 841 C C . ALA A 1 104 ? -11.396 1.853 16.796 1.00 91.69 104 ALA A C 1
ATOM 843 O O . ALA A 1 104 ? -11.837 2.506 15.852 1.00 91.69 104 ALA A O 1
ATOM 844 N N . LYS A 1 105 ? -10.232 2.149 17.390 1.00 88.19 105 LYS A N 1
ATOM 845 C CA . LYS A 1 105 ? -9.470 3.378 17.104 1.00 88.19 105 LYS A CA 1
ATOM 846 C C . LYS A 1 105 ? -7.993 3.104 16.848 1.00 88.19 105 LYS A C 1
ATOM 848 O O . LYS A 1 105 ? -7.389 2.271 17.515 1.00 88.19 105 LYS A O 1
ATOM 853 N N . THR A 1 106 ? -7.398 3.854 15.927 1.00 90.25 106 THR A N 1
ATOM 854 C CA . THR A 1 106 ? -5.941 3.911 15.770 1.00 90.25 106 THR A CA 1
ATOM 855 C C . THR A 1 106 ? -5.342 4.759 16.889 1.00 90.25 106 THR A C 1
ATOM 857 O O . THR A 1 106 ? -5.836 5.856 17.166 1.00 90.25 106 THR A O 1
ATOM 860 N N . VAL A 1 107 ? -4.276 4.278 17.529 1.00 91.31 107 VAL A N 1
ATOM 861 C CA . VAL A 1 107 ? -3.602 5.000 18.622 1.00 91.31 107 VAL A CA 1
ATOM 862 C C . VAL A 1 107 ? -2.094 5.060 18.409 1.00 91.31 107 VAL A C 1
ATOM 864 O O . VAL A 1 107 ? -1.509 4.189 17.771 1.00 91.31 107 VAL A O 1
ATOM 867 N N . LYS A 1 108 ? -1.451 6.097 18.959 1.00 92.50 108 LYS A N 1
ATOM 868 C CA . LYS A 1 108 ? 0.010 6.241 18.969 1.00 92.50 108 LYS A CA 1
ATOM 869 C C . LYS A 1 108 ? 0.526 6.240 20.395 1.00 92.50 108 LYS A C 1
ATOM 871 O O . LYS A 1 108 ? 0.123 7.089 21.186 1.00 92.50 108 LYS A O 1
ATOM 876 N N . ILE A 1 109 ? 1.446 5.332 20.681 1.00 91.94 109 ILE A N 1
ATOM 877 C CA . ILE A 1 109 ? 2.015 5.106 22.013 1.00 91.94 109 ILE A CA 1
ATOM 878 C C . ILE A 1 109 ? 3.488 5.510 21.992 1.00 91.94 109 ILE A C 1
ATOM 880 O O . ILE A 1 109 ? 4.130 5.380 20.945 1.00 91.94 109 ILE A O 1
ATOM 884 N N . ASP A 1 110 ? 4.041 6.040 23.086 1.00 93.06 110 ASP A N 1
ATOM 885 C CA . ASP A 1 110 ? 5.463 6.393 23.075 1.00 93.06 110 ASP A CA 1
ATOM 886 C C . ASP A 1 110 ? 6.326 5.133 23.110 1.00 93.06 110 ASP A C 1
ATOM 888 O O . ASP A 1 110 ? 5.971 4.105 23.687 1.00 93.06 110 ASP A O 1
ATOM 892 N N . ASN A 1 111 ? 7.491 5.218 22.475 1.00 93.56 111 ASN A N 1
ATOM 893 C CA . ASN A 1 111 ? 8.468 4.149 22.548 1.00 93.56 111 ASN A CA 1
ATOM 894 C C . ASN A 1 111 ? 9.066 4.106 23.968 1.00 93.56 111 ASN A C 1
ATOM 896 O O . ASN A 1 111 ? 9.665 5.102 24.390 1.00 93.56 111 ASN A O 1
ATOM 900 N N . PRO A 1 112 ? 8.958 2.979 24.702 1.00 91.12 112 PRO A N 1
ATOM 901 C CA . PRO A 1 112 ? 9.443 2.888 26.077 1.00 91.12 112 PRO A CA 1
ATOM 902 C C . PRO A 1 112 ? 10.975 2.924 26.176 1.00 91.12 112 PRO A C 1
ATOM 904 O O . PRO A 1 112 ? 11.511 3.095 27.268 1.0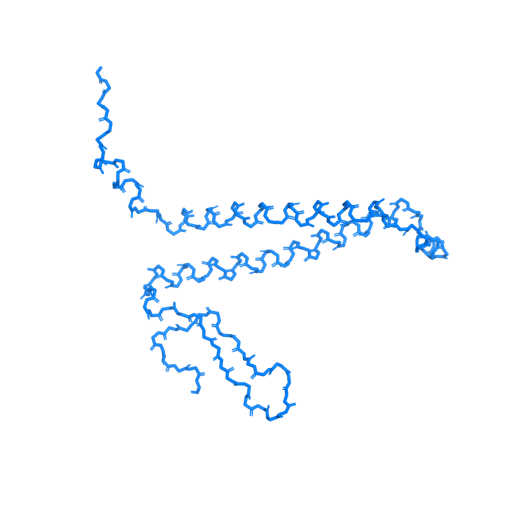0 91.12 112 PRO A O 1
ATOM 907 N N . ILE A 1 113 ? 11.698 2.764 25.060 1.00 92.88 113 ILE A N 1
ATOM 908 C CA . ILE A 1 113 ? 13.162 2.779 25.027 1.00 92.88 113 ILE A CA 1
ATOM 909 C C . ILE A 1 113 ? 13.658 4.233 24.917 1.00 92.88 113 ILE A C 1
ATOM 911 O O . ILE A 1 113 ? 13.462 4.870 23.872 1.00 92.88 113 ILE A O 1
ATOM 915 N N . PRO A 1 114 ? 14.365 4.770 25.932 1.00 90.62 114 PRO A N 1
ATOM 916 C CA . PRO A 1 114 ? 14.905 6.125 25.884 1.00 90.62 114 PRO A CA 1
ATOM 917 C C . PRO A 1 114 ? 15.869 6.313 24.710 1.00 90.62 114 PRO A C 1
ATOM 919 O O . PRO A 1 114 ? 16.633 5.416 24.363 1.00 90.62 114 PRO A O 1
ATOM 922 N N . ASN A 1 115 ? 15.858 7.505 24.108 1.00 91.12 115 ASN A N 1
ATOM 923 C CA . ASN A 1 115 ? 16.740 7.881 22.992 1.00 91.12 115 ASN A CA 1
ATOM 924 C C . ASN A 1 115 ? 16.660 6.983 21.740 1.00 91.12 115 ASN A C 1
ATOM 926 O O . ASN A 1 115 ? 17.517 7.079 20.868 1.00 91.12 115 ASN A O 1
ATOM 930 N N . SER A 1 116 ? 15.607 6.179 21.593 1.00 91.12 116 SER A N 1
ATOM 931 C CA . SER A 1 116 ? 15.401 5.325 20.419 1.00 91.12 116 SER A CA 1
ATOM 932 C C . SER A 1 116 ? 14.658 6.036 19.275 1.00 91.12 116 SER A C 1
ATOM 934 O O . SER A 1 116 ? 14.125 7.144 19.440 1.00 91.12 116 SER A O 1
ATOM 936 N N . SER A 1 117 ? 14.658 5.395 18.102 1.00 92.50 117 SER A N 1
ATOM 937 C CA . SER A 1 117 ? 13.833 5.719 16.935 1.00 92.50 117 SER A CA 1
ATOM 938 C C . SER A 1 117 ? 13.133 4.435 16.463 1.00 92.50 117 SER A C 1
ATOM 940 O O . SER A 1 117 ? 13.808 3.404 16.401 1.00 92.50 117 SER A O 1
ATOM 942 N N . PRO A 1 118 ? 11.826 4.463 16.133 1.00 93.31 118 PRO A N 1
ATOM 943 C CA . PRO A 1 118 ? 10.927 5.624 16.137 1.00 93.31 118 PRO A CA 1
ATOM 944 C C . PRO A 1 118 ? 10.544 6.084 17.554 1.00 93.31 118 PRO A C 1
ATOM 946 O O . PRO A 1 118 ? 10.663 5.330 18.514 1.00 93.31 118 PRO A O 1
ATOM 949 N N . LYS A 1 119 ? 10.086 7.338 17.694 1.00 93.56 119 LYS A N 1
ATOM 950 C CA . LYS A 1 119 ? 9.669 7.916 18.992 1.00 93.56 119 LYS A CA 1
ATOM 951 C C . LYS A 1 119 ? 8.308 7.431 19.478 1.00 93.56 119 LYS A C 1
ATOM 953 O O . LYS A 1 119 ? 8.059 7.448 20.678 1.00 93.56 119 LYS A O 1
ATOM 958 N N . LYS A 1 120 ? 7.443 7.028 18.552 1.00 93.38 120 LYS A N 1
ATOM 959 C CA . LYS A 1 120 ? 6.118 6.482 18.831 1.00 93.38 120 LYS A CA 1
ATOM 960 C C . LYS A 1 120 ? 5.898 5.241 17.978 1.00 93.38 120 LYS A C 1
ATOM 962 O O . LYS A 1 120 ? 6.411 5.183 16.858 1.00 93.38 120 LYS A O 1
ATOM 967 N N . PHE A 1 121 ? 5.113 4.308 18.493 1.00 92.69 121 PHE A N 1
ATOM 968 C CA . PHE A 1 121 ? 4.541 3.210 17.725 1.00 92.69 121 PHE A CA 1
ATOM 969 C C . PHE A 1 121 ? 3.075 3.504 17.429 1.00 92.69 121 PHE A C 1
ATOM 971 O O . PHE A 1 121 ? 2.403 4.162 18.222 1.00 92.69 121 PHE A O 1
ATOM 978 N N . GLU A 1 122 ? 2.596 3.042 16.281 1.00 92.50 122 GLU A N 1
ATOM 979 C CA . GLU A 1 122 ? 1.184 3.095 15.912 1.00 92.50 122 GLU A CA 1
ATOM 980 C C . GLU A 1 122 ? 0.563 1.714 16.132 1.00 92.50 122 GLU A C 1
ATOM 982 O O . GLU A 1 122 ? 1.179 0.698 15.812 1.00 92.50 122 GLU A O 1
ATOM 987 N N . ILE A 1 123 ? -0.628 1.688 16.725 1.00 90.94 123 ILE A N 1
ATOM 988 C CA . ILE A 1 123 ? -1.484 0.508 16.805 1.00 90.94 123 ILE A CA 1
ATOM 989 C C . ILE A 1 123 ? -2.662 0.774 15.874 1.00 90.94 123 ILE A C 1
ATOM 991 O O . ILE A 1 123 ? -3.483 1.653 16.156 1.00 90.94 123 ILE A O 1
ATOM 995 N N . ASP A 1 124 ? -2.744 0.008 14.788 1.00 88.31 124 ASP A N 1
ATOM 996 C CA . ASP A 1 124 ? -3.703 0.235 13.700 1.00 88.31 124 ASP A CA 1
ATOM 997 C C . ASP A 1 124 ? -5.158 0.195 14.181 1.00 88.31 124 ASP A C 1
ATOM 999 O O . ASP A 1 124 ? -5.988 0.980 13.717 1.00 88.31 124 ASP A O 1
ATOM 1003 N N . CYS A 1 125 ? -5.472 -0.681 15.145 1.00 90.00 125 CYS A N 1
ATOM 1004 C CA . CYS A 1 125 ? -6.788 -0.756 15.769 1.00 90.00 125 CYS A CA 1
ATOM 1005 C C . CYS A 1 125 ? -6.719 -1.280 17.213 1.00 90.00 125 CYS A C 1
ATOM 1007 O O . CYS A 1 125 ? -6.422 -2.451 17.452 1.00 90.00 125 CYS A O 1
ATOM 1009 N N . LEU A 1 126 ? -7.039 -0.416 18.175 1.00 90.50 126 LEU A N 1
ATOM 1010 C CA . LEU A 1 126 ? -7.254 -0.744 19.580 1.00 90.50 126 LEU A CA 1
ATOM 1011 C C . LEU A 1 126 ? -8.758 -0.814 19.863 1.00 90.50 126 LEU A C 1
ATOM 1013 O O . LEU A 1 126 ? -9.497 0.099 19.492 1.00 90.50 126 LEU A O 1
ATOM 1017 N N . ILE A 1 127 ? -9.196 -1.876 20.547 1.00 89.31 127 ILE A N 1
ATOM 1018 C CA . ILE A 1 127 ? -10.599 -2.084 20.921 1.00 89.31 127 ILE A CA 1
ATOM 1019 C C . ILE A 1 127 ? -10.826 -1.713 22.393 1.00 89.31 127 ILE A C 1
ATOM 1021 O O . ILE A 1 127 ? -10.124 -2.205 23.274 1.00 89.31 127 ILE A O 1
ATOM 1025 N N . ASN A 1 128 ? -11.849 -0.894 22.664 1.00 83.62 128 ASN A N 1
ATOM 1026 C CA . ASN A 1 128 ? -12.326 -0.525 24.010 1.00 83.62 128 ASN A CA 1
ATOM 1027 C C . ASN A 1 128 ? -11.271 0.108 24.939 1.00 83.62 128 ASN A C 1
ATOM 1029 O O . ASN A 1 128 ? -11.442 0.041 26.153 1.00 83.62 128 ASN A O 1
ATOM 1033 N N . GLU A 1 129 ? -10.184 0.670 24.403 1.00 74.19 129 GLU A N 1
ATOM 1034 C CA . GLU A 1 129 ? -9.095 1.243 25.216 1.00 74.19 129 GLU A CA 1
ATOM 1035 C C . GLU A 1 129 ? -8.544 0.258 26.273 1.00 74.19 129 GLU A C 1
ATOM 1037 O O . GLU A 1 129 ? -8.001 0.675 27.290 1.00 74.19 129 GLU A O 1
ATOM 1042 N N . GLN A 1 130 ? -8.694 -1.057 26.045 1.00 64.56 130 GLN A N 1
ATOM 1043 C CA . GLN A 1 130 ? -8.504 -2.065 27.095 1.00 64.56 130 GLN A CA 1
ATOM 1044 C C . GLN A 1 130 ? -7.047 -2.273 27.528 1.00 64.56 130 GLN A C 1
ATOM 1046 O O . GLN A 1 130 ? -6.866 -2.875 28.576 1.00 64.56 130 GLN A O 1
ATOM 1051 N N . GLU A 1 131 ? -6.065 -1.782 26.755 1.00 64.62 131 GLU A N 1
ATOM 1052 C CA . GLU A 1 131 ? -4.779 -1.200 27.203 1.00 64.62 131 GLU A CA 1
ATOM 1053 C C . GLU A 1 131 ? -3.841 -0.996 25.993 1.00 64.62 131 GLU A C 1
ATOM 1055 O O . GLU A 1 131 ? -3.623 -1.905 25.193 1.00 64.62 131 GLU A O 1
ATOM 1060 N N . ALA A 1 132 ? -3.284 0.210 25.845 1.00 56.03 132 ALA A N 1
ATOM 1061 C CA . ALA A 1 132 ? -2.224 0.533 24.877 1.00 56.03 132 ALA A CA 1
ATOM 1062 C C . ALA A 1 132 ? -0.982 1.131 25.567 1.00 56.03 132 ALA A C 1
ATOM 1064 O O . ALA A 1 132 ? -0.178 1.810 24.932 1.00 56.03 132 ALA A O 1
ATOM 1065 N N . TYR A 1 133 ? -0.855 0.895 26.873 1.00 54.09 133 TYR A N 1
ATOM 1066 C CA . TYR A 1 133 ? 0.257 1.280 27.736 1.00 54.09 133 TYR A CA 1
ATOM 1067 C C . TYR A 1 133 ? 0.392 0.280 28.873 1.00 54.09 133 TYR A C 1
ATOM 1069 O O . TYR A 1 133 ? -0.675 -0.109 29.393 1.00 54.09 133 TYR A O 1
#

Secondary structure (DSSP, 8-state):
---PPPHHHHHHHHH---HHHHHHHHHHHHHHHHHHHHHHHHHHHHHS--THHHHHHHTT--HHHHHHHHHHHHHHHHHHHHHHHHHHHHHHHHHHHHH-TTTEEEEEEE-SSTT-SSSEEEEEEEETT----

pLDDT: mean 87.91, std 13.76, range [39.88, 97.38]

Sequence (133 aa):
MQDDLTKKDLNEIREKKTIEDKIRELAKIEMGKLAEKVNDRVTEMELDNDDHYLIYGVLGVDKAEGKMIDVYQNKGRFLYKYAGAFAEEAAKLCFVEKFGEEKAKTVKIDNPIPNSSPKKFEIDCLINEQEAY